Protein AF-A0A1W9N449-F1 (afdb_monomer)

Mean predicted aligned error: 9.75 Å

Radius of gyration: 14.7 Å; Cα contacts (8 Å, |Δi|>4): 33; chains: 1; bounding box: 23×19×52 Å

Sequence (63 aa):
MSSTIGGEDEYHDFSDAEKDKLEKAMRTKAQELLKQKKTKERKSLLDQAAEISRRKSKKAEHH

Nearest PDB structures (foldseek):
  5xmk-assembly1_M  TM=1.003E+00  e=5.325E+00  Saccharomyces cerevisiae S288C
  5xmk-assembly1_I  TM=9.982E-01  e=5.683E+00  Saccharomyces cerevisiae S288C

Structure (mmCIF, N/CA/C/O backbone):
data_AF-A0A1W9N449-F1
#
_entry.id   AF-A0A1W9N449-F1
#
loop_
_atom_site.group_PDB
_atom_site.id
_atom_site.type_symbol
_atom_site.label_atom_id
_atom_site.label_alt_id
_atom_site.label_comp_id
_atom_site.label_asym_id
_atom_site.label_entity_id
_atom_site.label_seq_id
_atom_site.pdbx_PDB_ins_code
_atom_site.Cartn_x
_atom_site.Cartn_y
_atom_site.Cartn_z
_atom_site.occupancy
_atom_site.B_iso_or_equiv
_atom_site.auth_seq_id
_atom_site.auth_comp_id
_atom_site.auth_asym_id
_atom_site.auth_atom_id
_atom_site.pdbx_PDB_model_num
ATOM 1 N N . MET A 1 1 ? -11.607 1.355 -39.615 1.00 39.88 1 MET A N 1
ATOM 2 C CA . MET A 1 1 ? -11.715 2.178 -38.394 1.00 39.88 1 MET A CA 1
ATOM 3 C C . MET A 1 1 ? -10.492 1.884 -37.548 1.00 39.88 1 MET A C 1
ATOM 5 O O . MET A 1 1 ? -10.283 0.726 -37.217 1.00 39.88 1 MET A O 1
ATOM 9 N N . SER A 1 2 ? -9.630 2.881 -37.343 1.00 42.12 2 SER A N 1
ATOM 10 C CA . SER A 1 2 ? -8.376 2.732 -36.597 1.00 42.12 2 SER A CA 1
ATOM 11 C C . SER A 1 2 ? -8.703 2.562 -35.118 1.00 42.12 2 SER A C 1
ATOM 13 O O . SER A 1 2 ? -9.195 3.497 -34.492 1.00 42.12 2 SER A O 1
ATOM 15 N N . SER A 1 3 ? -8.493 1.364 -34.579 1.00 45.94 3 SER A N 1
ATOM 16 C CA . SER A 1 3 ? -8.610 1.098 -33.149 1.00 45.94 3 SER A CA 1
ATOM 17 C C . SER A 1 3 ? -7.485 1.825 -32.420 1.00 45.94 3 SER A C 1
ATOM 19 O O . SER A 1 3 ? -6.376 1.306 -32.318 1.00 45.94 3 SER A O 1
ATOM 21 N N . THR A 1 4 ? -7.755 3.023 -31.905 1.00 50.28 4 THR A N 1
ATOM 22 C CA . THR A 1 4 ? -6.900 3.659 -30.899 1.00 50.28 4 THR A CA 1
ATOM 23 C C . THR A 1 4 ? -7.077 2.884 -29.590 1.00 50.28 4 THR A C 1
ATOM 25 O O . THR A 1 4 ? -7.793 3.302 -28.686 1.00 50.28 4 THR A O 1
ATOM 28 N N . ILE A 1 5 ? -6.475 1.691 -29.514 1.00 50.53 5 ILE A N 1
ATOM 29 C CA . ILE A 1 5 ? -6.267 0.933 -28.273 1.00 50.53 5 ILE A CA 1
ATOM 30 C C . ILE A 1 5 ? -5.155 1.663 -27.516 1.00 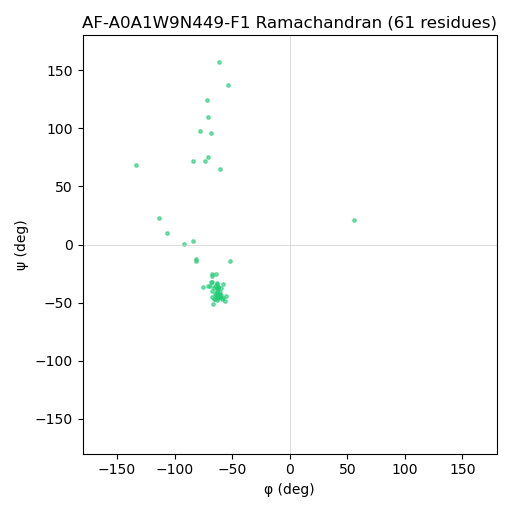50.53 5 ILE A C 1
ATOM 32 O O . ILE A 1 5 ? -4.001 1.266 -27.480 1.00 50.53 5 ILE A O 1
ATOM 36 N N . GLY A 1 6 ? -5.505 2.827 -26.998 1.00 48.28 6 GLY A N 1
ATOM 37 C CA . GLY A 1 6 ? -4.714 3.601 -26.061 1.00 48.28 6 GLY A CA 1
ATOM 38 C C . GLY A 1 6 ? -5.691 4.004 -24.984 1.00 48.28 6 GLY A C 1
ATOM 39 O O . GLY A 1 6 ? -6.133 5.146 -24.957 1.00 48.28 6 GLY A O 1
ATOM 40 N N . GLY A 1 7 ? -6.147 3.013 -24.211 1.00 46.47 7 GLY A N 1
ATOM 41 C CA . GLY A 1 7 ? -6.997 3.274 -23.059 1.00 46.47 7 GLY A CA 1
ATOM 42 C C . GLY A 1 7 ? -6.298 4.298 -22.177 1.00 46.47 7 GLY A C 1
ATOM 43 O O . GLY A 1 7 ? -5.083 4.213 -22.003 1.00 46.47 7 GLY A O 1
ATOM 44 N N . GLU A 1 8 ? -7.068 5.261 -21.687 1.00 52.12 8 GLU A N 1
ATOM 45 C CA . GLU A 1 8 ? -6.677 6.323 -20.761 1.00 52.12 8 GLU A CA 1
ATOM 46 C C . GLU A 1 8 ? -6.178 5.719 -19.436 1.00 52.12 8 GLU A C 1
ATOM 48 O O . GLU A 1 8 ? -6.809 5.816 -18.388 1.00 52.12 8 GLU A O 1
ATOM 53 N N . ASP A 1 9 ? -5.064 4.996 -19.470 1.00 55.44 9 ASP A N 1
ATOM 54 C CA . ASP A 1 9 ? -4.366 4.591 -18.270 1.00 55.44 9 ASP A CA 1
ATOM 55 C C . ASP A 1 9 ? -3.610 5.842 -17.824 1.00 55.44 9 ASP A C 1
ATO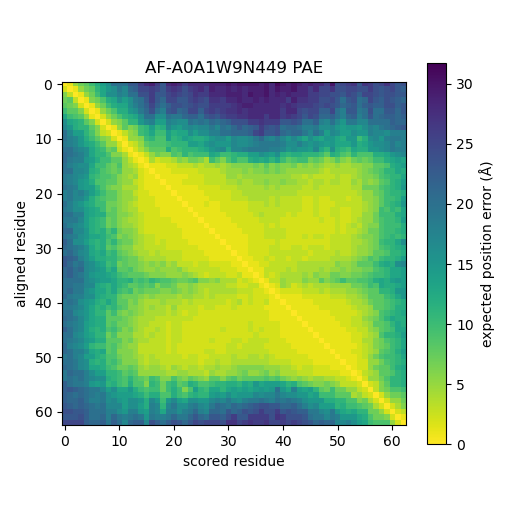M 57 O O . ASP A 1 9 ? -2.542 6.158 -18.339 1.00 55.44 9 ASP A O 1
ATOM 61 N N . GLU A 1 10 ? -4.189 6.585 -16.875 1.00 58.19 10 GLU A N 1
ATOM 62 C CA . GLU A 1 10 ? -3.545 7.729 -16.205 1.00 58.19 10 GLU A CA 1
ATOM 63 C C . GLU A 1 10 ? -2.158 7.358 -15.635 1.00 58.19 10 GLU A C 1
ATOM 65 O O . GLU A 1 10 ? -1.354 8.230 -15.314 1.00 58.19 10 GLU A O 1
ATOM 70 N N . TYR A 1 11 ? -1.856 6.055 -15.544 1.00 58.38 11 TYR A N 1
ATOM 71 C CA . TYR A 1 11 ? -0.578 5.494 -15.129 1.00 58.38 11 TYR A CA 1
ATOM 72 C C . TYR A 1 11 ? 0.253 4.876 -16.271 1.00 58.38 11 TYR A C 1
ATOM 74 O O . TYR A 1 11 ? 1.262 4.215 -15.997 1.00 58.38 11 TYR A O 1
ATOM 82 N N . HIS A 1 12 ? -0.127 5.056 -17.540 1.00 58.19 12 HIS A N 1
ATOM 83 C CA . HIS A 1 12 ? 0.626 4.548 -18.694 1.00 58.19 12 HIS A CA 1
ATOM 84 C C . HIS A 1 12 ? 1.994 5.228 -18.814 1.00 58.19 12 HIS A C 1
ATOM 86 O O . HIS A 1 12 ? 2.988 4.561 -19.114 1.00 58.19 12 HIS A O 1
ATOM 92 N N . ASP A 1 13 ? 2.033 6.528 -18.509 1.00 58.94 13 ASP A N 1
ATOM 93 C CA . ASP A 1 13 ? 3.235 7.367 -18.564 1.00 58.94 13 ASP A CA 1
ATOM 94 C C . ASP A 1 13 ? 4.126 7.225 -17.327 1.00 58.94 13 ASP A C 1
ATOM 96 O O . ASP A 1 13 ? 5.280 7.650 -17.337 1.00 58.94 13 ASP A O 1
ATOM 100 N N . PHE A 1 14 ? 3.627 6.590 -16.263 1.00 65.19 14 PHE A N 1
ATOM 101 C CA . PHE A 1 14 ? 4.425 6.345 -15.071 1.00 65.19 14 PHE A CA 1
ATOM 102 C C . PHE A 1 14 ? 5.463 5.261 -15.362 1.00 65.19 14 PHE A C 1
ATOM 104 O O . PHE A 1 14 ? 5.135 4.123 -15.727 1.00 65.19 14 PHE A O 1
ATOM 111 N N . SER A 1 15 ? 6.725 5.600 -15.121 1.00 74.00 15 SER A N 1
ATOM 112 C CA . SER A 1 15 ? 7.820 4.636 -15.088 1.00 74.00 15 SER A CA 1
ATOM 113 C C . SER A 1 15 ? 7.598 3.600 -13.979 1.00 74.00 15 SER A C 1
ATOM 115 O O . SER A 1 15 ? 6.907 3.855 -12.986 1.00 74.00 15 SER A O 1
ATOM 117 N N . ASP A 1 16 ? 8.211 2.421 -14.102 1.00 76.19 16 ASP A N 1
ATOM 118 C CA . ASP A 1 16 ? 8.075 1.363 -13.089 1.00 76.19 16 ASP A CA 1
ATOM 119 C C . ASP A 1 16 ? 8.524 1.845 -11.699 1.00 76.19 16 ASP A C 1
ATOM 121 O O . ASP A 1 16 ? 7.887 1.535 -10.691 1.00 76.19 16 ASP A O 1
ATOM 125 N N . ALA A 1 17 ? 9.537 2.717 -11.652 1.00 78.06 17 ALA A N 1
ATOM 126 C CA . ALA A 1 17 ? 10.001 3.370 -10.432 1.00 78.06 17 ALA A CA 1
ATOM 127 C C . ALA A 1 17 ? 8.942 4.290 -9.796 1.00 78.06 17 ALA A C 1
ATOM 129 O O . ALA A 1 17 ? 8.835 4.368 -8.570 1.00 78.06 17 ALA A O 1
ATOM 130 N N . GLU A 1 18 ? 8.145 4.998 -10.595 1.00 81.31 18 GLU A N 1
ATOM 131 C CA . GLU A 1 18 ? 7.066 5.838 -10.073 1.00 81.31 18 GLU A CA 1
ATOM 132 C C . GLU A 1 18 ? 5.871 5.000 -9.627 1.00 81.31 18 GLU A C 1
ATOM 134 O O . GLU A 1 18 ? 5.289 5.279 -8.577 1.00 81.31 18 GLU A O 1
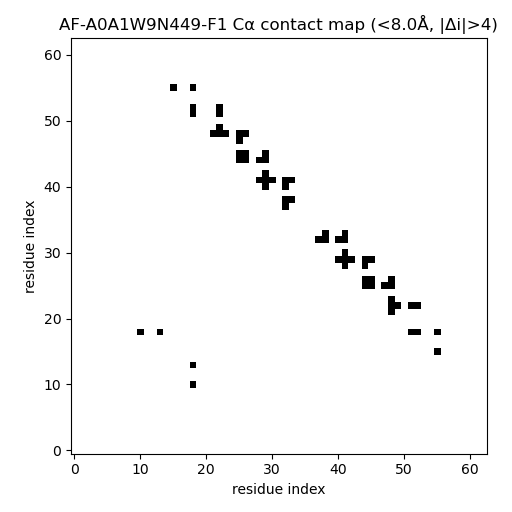ATOM 139 N N . LYS A 1 19 ? 5.566 3.909 -10.339 1.00 80.25 19 LYS A N 1
ATOM 140 C CA . LYS A 1 19 ? 4.570 2.924 -9.899 1.00 80.25 19 LYS A CA 1
ATOM 141 C C . LYS A 1 19 ? 4.984 2.253 -8.583 1.00 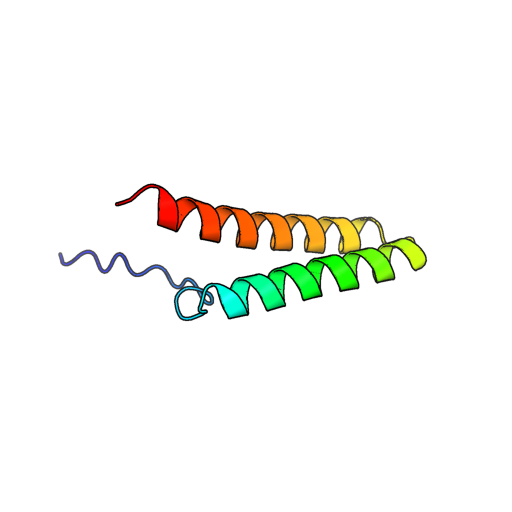80.25 19 LYS A C 1
ATOM 143 O O . LYS A 1 19 ? 4.133 1.975 -7.739 1.00 80.25 19 LYS A O 1
ATOM 148 N N . ASP A 1 20 ? 6.273 1.995 -8.367 1.00 83.94 20 ASP A N 1
ATOM 149 C CA . ASP A 1 20 ? 6.825 1.502 -7.094 1.00 83.94 20 ASP A CA 1
ATOM 150 C C . ASP A 1 20 ? 6.675 2.516 -5.963 1.00 83.94 20 ASP A C 1
ATOM 152 O O . ASP A 1 20 ? 6.195 2.171 -4.879 1.00 83.94 20 ASP A O 1
ATOM 156 N N . LYS A 1 21 ? 7.019 3.782 -6.215 1.00 87.62 21 LYS A N 1
ATOM 157 C CA . LYS A 1 21 ? 6.814 4.862 -5.240 1.00 87.62 21 LYS A CA 1
ATOM 158 C C . LYS A 1 21 ? 5.338 5.008 -4.871 1.00 87.62 21 LYS A C 1
ATOM 160 O O . LYS A 1 21 ? 5.026 5.123 -3.685 1.00 87.62 21 LYS A O 1
ATOM 165 N N . LEU A 1 22 ? 4.441 4.960 -5.858 1.00 85.62 22 LEU A N 1
ATOM 166 C CA . LEU A 1 22 ? 2.998 5.090 -5.660 1.00 85.62 22 LEU A CA 1
ATOM 167 C C . LEU A 1 22 ? 2.434 3.915 -4.850 1.00 85.62 22 LEU A C 1
ATOM 169 O O . LEU A 1 22 ? 1.727 4.128 -3.864 1.00 85.62 22 LEU A O 1
ATOM 173 N N . GLU A 1 23 ? 2.805 2.682 -5.202 1.00 89.88 23 GLU A N 1
ATOM 174 C CA . GLU A 1 23 ? 2.413 1.486 -4.451 1.00 89.88 23 GLU A CA 1
ATOM 175 C C . GLU A 1 23 ? 2.901 1.557 -2.998 1.00 89.88 23 GLU A C 1
ATOM 177 O O . GLU A 1 23 ? 2.137 1.318 -2.058 1.00 89.88 23 GLU A O 1
ATOM 182 N N . LYS A 1 24 ? 4.170 1.926 -2.794 1.00 90.44 24 LYS A N 1
ATOM 183 C CA . LYS A 1 24 ?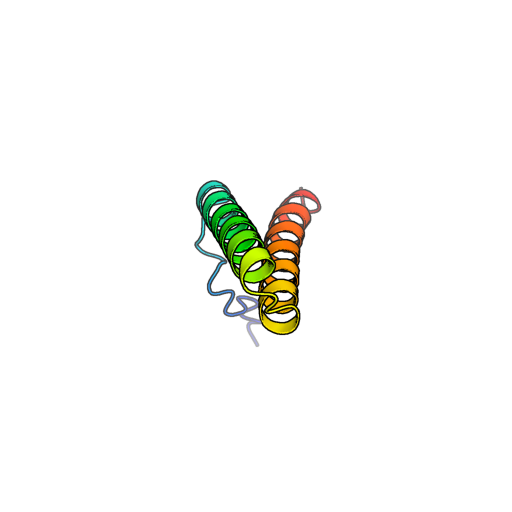 4.754 2.049 -1.458 1.00 90.44 24 LYS A CA 1
ATOM 184 C C . LYS A 1 24 ? 4.040 3.124 -0.638 1.00 90.44 24 LYS A C 1
ATOM 186 O O . LYS A 1 24 ? 3.717 2.879 0.521 1.00 90.44 24 LYS A O 1
ATOM 191 N N . ALA A 1 25 ? 3.733 4.275 -1.236 1.00 90.19 25 ALA A N 1
ATOM 192 C CA . ALA A 1 25 ? 2.978 5.342 -0.583 1.00 90.19 25 ALA A CA 1
ATOM 193 C C . ALA A 1 25 ? 1.562 4.891 -0.182 1.00 90.19 25 ALA A C 1
ATOM 195 O O . ALA A 1 25 ? 1.124 5.165 0.937 1.00 90.19 25 ALA A O 1
ATOM 196 N N . MET A 1 26 ? 0.868 4.151 -1.053 1.00 90.44 26 MET A N 1
ATOM 197 C CA . MET A 1 26 ? -0.455 3.576 -0.774 1.00 90.44 26 MET A CA 1
ATOM 198 C C . MET A 1 26 ? -0.408 2.587 0.400 1.00 90.44 26 MET A C 1
ATOM 200 O O . MET A 1 26 ? -1.227 2.673 1.317 1.00 90.44 26 MET A O 1
ATOM 204 N N . ARG A 1 27 ? 0.593 1.694 0.436 1.00 89.94 27 ARG A N 1
ATOM 205 C CA . ARG A 1 27 ? 0.793 0.749 1.549 1.00 89.94 27 ARG A CA 1
ATOM 206 C C . ARG A 1 27 ? 1.103 1.462 2.870 1.00 89.94 27 ARG A C 1
ATOM 208 O O . ARG A 1 27 ? 0.558 1.070 3.901 1.00 89.94 27 ARG A O 1
ATOM 215 N N . THR A 1 28 ? 1.918 2.519 2.854 1.00 92.69 28 THR A N 1
ATOM 216 C CA . THR A 1 28 ? 2.212 3.331 4.050 1.00 92.69 28 THR A CA 1
ATOM 217 C C . THR A 1 28 ? 0.949 4.010 4.583 1.00 92.69 28 THR A C 1
ATOM 219 O O . THR A 1 28 ? 0.626 3.863 5.761 1.00 92.69 28 THR A O 1
ATOM 222 N N . LYS A 1 29 ? 0.158 4.659 3.716 1.00 90.00 29 LYS A N 1
ATOM 223 C CA . LYS A 1 29 ? -1.136 5.252 4.103 1.00 90.00 29 LYS A CA 1
ATOM 224 C C . LYS A 1 29 ? -2.113 4.205 4.652 1.00 90.00 29 LYS A C 1
ATOM 226 O O . LYS A 1 29 ? -2.814 4.456 5.630 1.00 90.00 29 LYS A O 1
ATOM 231 N N . ALA A 1 30 ? -2.126 2.997 4.087 1.00 90.62 30 ALA A N 1
ATOM 232 C CA . ALA A 1 30 ? -2.942 1.897 4.599 1.00 90.62 30 ALA A CA 1
ATOM 233 C C . ALA A 1 30 ? -2.531 1.469 6.027 1.00 90.62 30 ALA A C 1
ATOM 235 O O . ALA A 1 30 ? -3.394 1.099 6.829 1.00 90.62 30 ALA A O 1
ATOM 236 N N . GLN A 1 31 ? -1.240 1.542 6.374 1.00 90.12 31 GLN A N 1
ATOM 237 C CA . GLN A 1 31 ? -0.756 1.298 7.740 1.00 90.12 31 GLN A CA 1
ATOM 238 C C . GLN A 1 31 ? -1.149 2.422 8.710 1.00 90.12 31 GLN A C 1
ATOM 240 O O . GLN A 1 31 ? -1.475 2.148 9.864 1.00 90.12 31 GLN A O 1
ATOM 245 N N . GLU A 1 32 ? -1.171 3.677 8.268 1.00 91.19 32 GLU A N 1
ATOM 246 C CA . GLU A 1 32 ? -1.670 4.790 9.088 1.00 91.19 32 GLU A CA 1
ATOM 247 C C . GLU A 1 32 ? -3.167 4.637 9.380 1.00 91.19 32 GLU A C 1
ATOM 249 O O . GLU A 1 32 ? -3.605 4.775 10.524 1.00 91.19 32 GLU A O 1
ATOM 254 N N . LEU A 1 33 ? -3.950 4.242 8.375 1.00 89.75 33 LEU A N 1
ATOM 255 C CA . LEU A 1 33 ? -5.382 3.982 8.527 1.00 89.75 33 LEU A CA 1
ATOM 256 C C . LEU A 1 33 ? -5.682 2.762 9.402 1.00 89.75 33 LEU A C 1
ATOM 258 O O . LEU A 1 33 ? -6.717 2.727 10.074 1.00 89.75 33 LEU A O 1
ATOM 262 N N . LEU A 1 34 ? -4.762 1.792 9.466 1.00 87.06 34 LEU A N 1
ATOM 263 C CA . LEU A 1 34 ? -4.835 0.696 10.432 1.00 87.06 34 LEU A CA 1
ATOM 264 C C . LEU A 1 34 ? -4.798 1.223 11.872 1.00 87.06 34 LEU A C 1
ATOM 266 O O . LEU A 1 34 ? -5.616 0.799 12.688 1.00 87.06 34 LEU A O 1
ATOM 270 N N . LYS A 1 35 ? -3.910 2.183 12.172 1.00 89.12 35 LYS A N 1
ATOM 271 C CA . LYS A 1 35 ? -3.829 2.819 13.501 1.00 89.12 35 LYS A CA 1
ATOM 272 C C . LYS A 1 35 ? -5.111 3.582 13.845 1.00 89.12 35 LYS A C 1
ATOM 274 O O . LYS A 1 35 ? -5.529 3.592 14.996 1.00 89.12 35 LYS A O 1
ATOM 279 N N . GLN A 1 36 ? -5.768 4.155 12.838 1.00 90.25 36 GLN A N 1
ATOM 280 C CA . GLN A 1 36 ? -7.033 4.883 12.982 1.00 90.25 36 GLN A CA 1
ATOM 281 C C . GLN A 1 36 ? -8.278 3.973 12.982 1.00 90.25 36 GLN A C 1
ATOM 283 O O . GLN A 1 36 ? -9.398 4.475 13.015 1.00 90.25 36 GLN A O 1
ATOM 288 N N . LYS A 1 37 ? -8.116 2.639 12.921 1.00 89.94 37 LYS A N 1
ATOM 289 C CA . LYS A 1 37 ? -9.210 1.648 12.800 1.00 89.94 37 LYS A CA 1
ATOM 290 C C . LYS A 1 37 ? -10.139 1.875 11.592 1.00 89.94 37 LYS A C 1
ATOM 292 O O . LYS A 1 37 ? -11.246 1.339 11.540 1.00 89.94 37 LYS A O 1
ATOM 297 N N . LYS A 1 38 ? -9.679 2.604 10.572 1.00 89.31 38 LYS A N 1
ATOM 298 C CA . LYS A 1 38 ? -10.423 2.890 9.338 1.00 89.31 38 LYS A CA 1
ATOM 299 C C . LYS A 1 38 ? -10.281 1.743 8.338 1.00 89.31 38 LYS A C 1
ATOM 301 O O . LYS A 1 38 ? -9.595 1.836 7.322 1.00 89.31 38 LYS A O 1
ATOM 306 N N . THR A 1 39 ? -10.928 0.622 8.642 1.00 88.56 39 THR A N 1
ATOM 307 C CA . THR A 1 39 ? -10.782 -0.641 7.895 1.00 88.56 39 THR A CA 1
ATOM 308 C C . THR A 1 39 ? -11.224 -0.549 6.432 1.00 88.56 39 THR A C 1
ATOM 310 O O . THR A 1 39 ? -10.572 -1.145 5.575 1.00 88.56 39 THR A O 1
ATOM 313 N N . LYS A 1 40 ? -12.278 0.221 6.124 1.00 90.44 40 LYS A N 1
ATOM 314 C CA . LYS A 1 40 ? -12.773 0.421 4.749 1.00 90.44 40 LYS A CA 1
ATOM 315 C C . LYS A 1 40 ? -11.780 1.196 3.878 1.00 90.44 40 LYS A C 1
ATOM 317 O O . LYS A 1 40 ? -11.411 0.719 2.811 1.00 90.44 40 LYS A O 1
ATOM 322 N N . GLU A 1 41 ? -11.306 2.346 4.360 1.00 88.25 41 GLU A N 1
ATOM 323 C CA . GLU A 1 41 ? -10.321 3.177 3.648 1.00 88.25 41 GLU A CA 1
ATOM 324 C C . GLU A 1 41 ? -8.993 2.425 3.471 1.00 88.25 41 GLU A C 1
ATOM 326 O O . GLU A 1 41 ? -8.416 2.420 2.386 1.00 88.25 41 GLU A O 1
ATOM 331 N N . ARG A 1 42 ? -8.554 1.694 4.509 1.00 90.75 42 ARG A N 1
ATOM 332 C CA . ARG A 1 42 ? -7.388 0.805 4.425 1.00 90.75 42 ARG A CA 1
ATOM 333 C C . ARG A 1 42 ? -7.545 -0.216 3.300 1.00 90.75 42 ARG A C 1
ATOM 335 O O . ARG A 1 42 ? -6.608 -0.404 2.531 1.00 90.75 42 ARG A O 1
ATOM 342 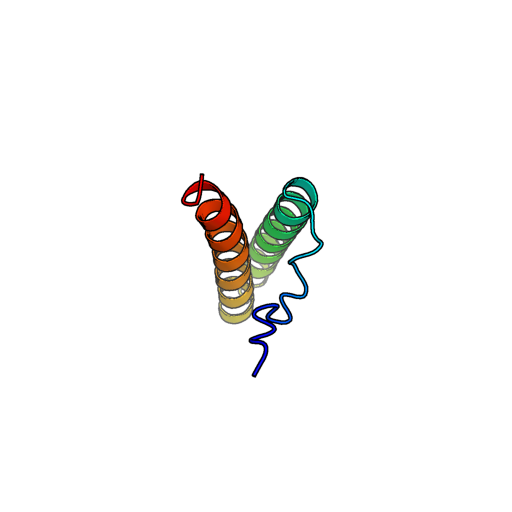N N . LYS A 1 43 ? -8.692 -0.899 3.227 1.00 90.94 43 LYS A N 1
ATOM 343 C CA . LYS A 1 43 ? -8.941 -1.915 2.198 1.00 90.94 43 LYS A CA 1
ATOM 344 C C . LYS A 1 43 ? -8.886 -1.298 0.799 1.00 90.94 43 LYS A C 1
ATOM 346 O O . LYS A 1 43 ? -8.177 -1.825 -0.044 1.00 90.94 43 LYS A O 1
ATOM 351 N N . SER A 1 44 ? -9.526 -0.144 0.603 1.00 91.50 44 SER A N 1
ATOM 352 C CA . SER A 1 44 ? -9.493 0.580 -0.674 1.00 91.50 44 SER A CA 1
ATOM 353 C C . SER A 1 44 ? -8.066 0.883 -1.142 1.00 91.50 44 SER A C 1
ATOM 355 O O . SER A 1 44 ? -7.744 0.661 -2.304 1.00 91.50 44 SER A O 1
ATOM 357 N N . LEU A 1 45 ? -7.189 1.344 -0.244 1.00 89.50 45 LEU A N 1
ATOM 358 C CA . LEU A 1 45 ? -5.789 1.619 -0.587 1.00 89.50 45 LEU A CA 1
ATOM 359 C C . LEU A 1 45 ? -4.983 0.354 -0.884 1.00 89.50 45 LEU A C 1
ATOM 361 O O . LEU A 1 45 ? -4.100 0.374 -1.738 1.00 89.50 45 LEU A O 1
ATOM 365 N N . LEU A 1 46 ? -5.256 -0.744 -0.175 1.00 90.06 46 LEU A N 1
ATOM 366 C CA . LEU A 1 46 ? -4.606 -2.025 -0.448 1.00 90.06 46 LEU A CA 1
ATOM 367 C C . LEU A 1 46 ? -5.043 -2.593 -1.801 1.00 90.06 46 LEU A C 1
ATOM 369 O O . LEU A 1 46 ? -4.195 -3.090 -2.540 1.00 90.06 46 LEU A O 1
ATOM 373 N N . ASP A 1 47 ? -6.324 -2.469 -2.145 1.00 90.50 47 ASP A N 1
ATOM 374 C CA . ASP A 1 47 ? -6.865 -2.904 -3.433 1.00 90.50 47 ASP A CA 1
ATOM 375 C C . ASP A 1 47 ? -6.250 -2.081 -4.583 1.00 90.50 47 ASP A C 1
ATOM 377 O O . ASP A 1 47 ? -5.776 -2.659 -5.564 1.00 90.50 47 ASP A O 1
ATOM 381 N N . GLN A 1 48 ? -6.135 -0.756 -4.415 1.00 87.31 48 GLN A N 1
ATOM 382 C CA . GLN A 1 48 ? -5.448 0.135 -5.363 1.00 87.31 48 GLN A CA 1
ATOM 383 C C . GLN A 1 48 ? -3.954 -0.202 -5.507 1.00 87.31 48 GLN A C 1
ATOM 385 O O . GLN A 1 48 ? -3.445 -0.312 -6.622 1.00 87.31 48 GLN A O 1
ATOM 390 N N . ALA A 1 49 ? -3.243 -0.437 -4.399 1.00 88.31 49 ALA A N 1
ATOM 391 C CA . ALA A 1 49 ? -1.838 -0.851 -4.431 1.00 88.31 49 ALA A CA 1
ATOM 392 C C . ALA A 1 49 ? -1.648 -2.194 -5.164 1.00 88.31 49 ALA A C 1
ATOM 394 O O . ALA A 1 49 ? -0.716 -2.352 -5.954 1.00 88.31 49 ALA A O 1
ATOM 395 N N . ALA A 1 50 ? -2.547 -3.155 -4.936 1.00 87.25 50 ALA A N 1
ATOM 396 C CA . ALA A 1 50 ? -2.525 -4.452 -5.604 1.00 87.25 50 ALA A CA 1
ATOM 397 C C . ALA A 1 50 ? -2.856 -4.345 -7.100 1.00 87.25 50 ALA A C 1
ATOM 399 O O . ALA A 1 50 ? -2.354 -5.131 -7.903 1.00 87.25 50 ALA A O 1
ATOM 400 N N . GLU A 1 51 ? -3.701 -3.399 -7.502 1.00 86.38 51 GLU A N 1
ATOM 401 C CA . GLU A 1 51 ? -3.966 -3.118 -8.912 1.00 86.38 51 GLU A CA 1
ATOM 402 C C . GLU A 1 51 ? -2.741 -2.522 -9.616 1.00 86.38 51 GLU A C 1
ATOM 404 O O . GLU A 1 51 ? -2.354 -3.019 -10.675 1.00 86.38 51 GLU A O 1
ATOM 409 N N . ILE A 1 52 ? -2.063 -1.556 -8.988 1.00 82.88 52 ILE A N 1
ATOM 410 C CA . ILE A 1 52 ? -0.799 -0.993 -9.490 1.00 82.88 52 ILE A CA 1
ATOM 411 C C . ILE A 1 52 ? 0.252 -2.101 -9.657 1.00 82.88 52 ILE A C 1
ATOM 413 O O . ILE A 1 52 ? 0.890 -2.199 -10.705 1.00 82.88 52 ILE A O 1
ATOM 417 N N . SER A 1 53 ? 0.397 -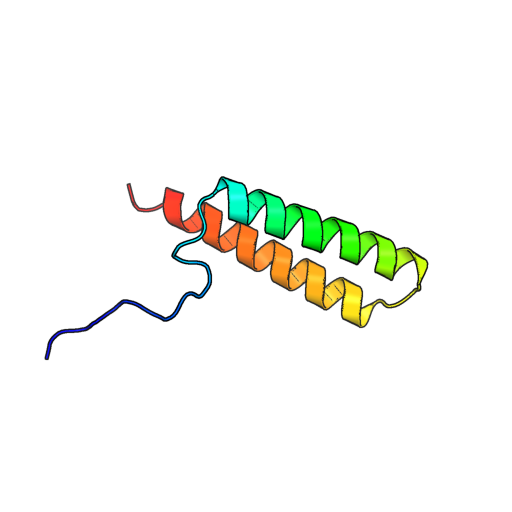2.980 -8.661 1.00 79.31 53 SER A N 1
ATOM 418 C CA . SER A 1 53 ? 1.332 -4.111 -8.705 1.00 79.31 53 SER A CA 1
ATOM 419 C C . SER A 1 53 ? 0.994 -5.114 -9.822 1.00 79.31 53 SER A C 1
ATOM 421 O O . SER A 1 53 ? 1.865 -5.499 -10.602 1.00 79.31 53 SER A O 1
ATOM 423 N N . ARG A 1 54 ? -0.288 -5.472 -9.988 1.00 79.81 54 ARG A N 1
ATOM 424 C CA . ARG A 1 54 ? -0.743 -6.355 -11.079 1.00 79.81 54 ARG A CA 1
ATOM 425 C C . ARG A 1 54 ? -0.482 -5.756 -12.462 1.00 79.81 54 ARG A C 1
ATOM 427 O O . ARG A 1 54 ? -0.095 -6.486 -13.372 1.00 79.81 54 ARG A O 1
ATOM 434 N N . ARG A 1 55 ? -0.655 -4.440 -12.626 1.00 71.56 55 ARG A N 1
ATOM 435 C CA . ARG A 1 55 ? -0.354 -3.743 -13.887 1.00 71.56 55 ARG A CA 1
ATOM 436 C C . ARG A 1 55 ? 1.148 -3.720 -14.205 1.00 71.56 55 ARG A C 1
ATOM 438 O O . ARG A 1 55 ? 1.489 -3.823 -15.378 1.00 71.56 55 ARG A O 1
ATOM 445 N N . LYS A 1 56 ? 2.041 -3.670 -13.203 1.00 66.06 56 LYS A N 1
ATOM 446 C CA . LYS A 1 56 ? 3.496 -3.862 -13.416 1.00 66.06 56 LYS A CA 1
ATOM 447 C C . LYS A 1 56 ? 3.800 -5.259 -13.957 1.00 66.06 56 LYS A C 1
ATOM 449 O O . LYS A 1 56 ? 4.532 -5.395 -14.928 1.00 66.06 56 LYS A O 1
ATOM 454 N N . SER A 1 57 ? 3.194 -6.288 -13.362 1.00 57.84 57 SER A N 1
ATOM 455 C CA . SER A 1 57 ? 3.447 -7.683 -13.742 1.00 57.84 57 SER A CA 1
ATOM 456 C C . SER A 1 57 ? 2.994 -8.009 -15.167 1.00 57.84 57 SER A C 1
ATOM 458 O O . SER A 1 57 ? 3.670 -8.763 -15.853 1.00 57.84 57 SER A O 1
ATOM 460 N N . LYS A 1 58 ? 1.886 -7.426 -15.649 1.00 56.00 58 LYS A N 1
ATOM 461 C CA . LYS A 1 58 ? 1.386 -7.691 -17.011 1.00 56.00 58 LYS A CA 1
ATOM 462 C C . LYS A 1 58 ? 2.297 -7.166 -18.123 1.00 56.00 58 LYS A C 1
ATOM 464 O O . LYS A 1 58 ? 2.279 -7.725 -19.214 1.00 56.00 58 LYS A O 1
ATOM 469 N N . LYS A 1 59 ? 3.116 -6.136 -17.865 1.00 52.12 59 LYS A N 1
ATOM 470 C CA . LYS A 1 59 ? 4.141 -5.696 -18.831 1.00 52.12 59 LYS A CA 1
ATOM 471 C C . LYS A 1 59 ? 5.213 -6.768 -19.068 1.00 52.12 59 LYS A C 1
ATOM 473 O O . LYS A 1 59 ? 5.808 -6.776 -20.137 1.00 52.12 59 LYS A O 1
ATOM 478 N N . ALA A 1 60 ? 5.440 -7.670 -18.109 1.00 51.22 60 ALA A N 1
ATOM 479 C CA . ALA A 1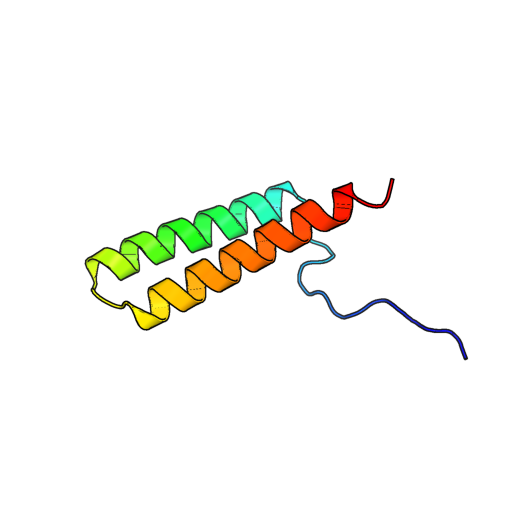 60 ? 6.454 -8.716 -18.218 1.00 51.22 60 ALA A CA 1
ATOM 480 C C . ALA A 1 60 ? 6.003 -9.953 -19.024 1.00 51.22 60 ALA A C 1
ATOM 482 O O . ALA A 1 60 ? 6.851 -10.745 -19.409 1.00 51.22 60 ALA A O 1
ATOM 483 N N . GLU A 1 61 ? 4.704 -10.126 -19.306 1.00 48.88 61 GLU A N 1
ATOM 484 C CA . GLU A 1 61 ? 4.177 -11.311 -20.019 1.00 48.88 61 GLU A CA 1
ATOM 485 C C . GLU A 1 61 ? 4.086 -11.141 -21.551 1.00 48.88 61 GLU A C 1
ATOM 487 O O . GLU A 1 61 ? 3.657 -12.062 -22.241 1.00 48.88 61 GLU A O 1
ATOM 492 N N . HIS A 1 62 ? 4.482 -9.987 -22.102 1.00 44.94 62 HIS A N 1
ATOM 493 C CA . HIS A 1 62 ? 4.341 -9.664 -23.533 1.00 44.94 62 HIS A CA 1
ATOM 494 C C . HIS A 1 62 ? 5.672 -9.524 -24.301 1.00 44.94 62 HIS A C 1
ATOM 496 O O . HIS A 1 62 ? 5.699 -8.867 -25.343 1.00 44.94 62 HIS A O 1
ATOM 502 N N . HIS A 1 63 ? 6.759 -10.134 -23.814 1.00 40.16 63 HIS A N 1
ATOM 503 C CA . HIS A 1 63 ? 8.061 -10.161 -24.494 1.00 40.16 63 HIS A CA 1
ATOM 504 C C . HIS A 1 63 ? 8.500 -11.572 -24.878 1.00 40.16 63 HIS A C 1
ATOM 506 O O . HIS A 1 63 ? 8.409 -12.472 -24.014 1.00 40.16 63 HIS A O 1
#

Solvent-accessible surface area (backbone atoms only — not comparable to full-atom values): 3740 Å² total; per-residue (Å²): 132,85,80,79,85,66,74,90,51,91,61,68,84,51,48,73,70,52,52,48,51,49,30,51,52,29,50,51,51,25,54,55,26,56,76,67,67,38,62,67,64,21,48,54,31,49,53,50,26,51,49,55,51,52,58,59,55,58,66,68,76,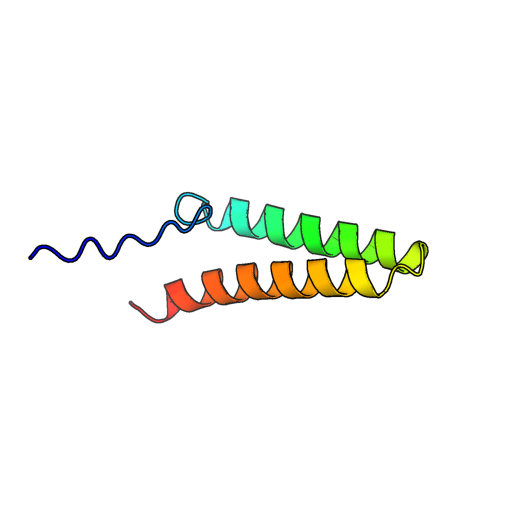78,119

Foldseek 3Di:
DDPPPPPPPVCPPPDPVNLVVQLVVLQVVLVVVVVVVVPVSSVVSNVVSVVSVVVVVVVVVPD

pLDDT: mean 74.74, std 17.58, range [39.88, 92.69]

Secondary structure (DSSP, 8-state):
---------TTSSS-HHHHHHHHHHHHHHHHHHHHTT-HHHHHHHHHHHHHHHHHHHHGGG--